Protein AF-A0A832UMW2-F1 (afdb_monomer)

Sequence (73 aa):
MGNTGLEQDLQSEIRELPLHYQRKILDIVRLMKIGCRTAIKKHDILELKGCGKDIWKGTDAKEYVNRLRDEWD

Foldseek 3Di:
DPCVVVVVVVVVVLVPDDPVVVVVVVVVVVVVVVVVVVPPPPDDPCVCVPVVCVVCVPPDPVVVVVVVVVVVD

Structure (mmCIF, N/CA/C/O backbone):
data_AF-A0A832UMW2-F1
#
_entry.id   AF-A0A832UMW2-F1
#
loop_
_atom_site.group_PDB
_atom_site.id
_atom_site.type_symbol
_atom_site.label_atom_id
_atom_site.label_alt_id
_atom_site.label_comp_id
_atom_site.label_asym_id
_atom_site.label_entity_id
_atom_site.label_seq_id
_atom_site.pdbx_PDB_ins_code
_atom_site.Cartn_x
_atom_site.Cartn_y
_atom_site.Cartn_z
_atom_site.occupancy
_atom_site.B_iso_or_equiv
_atom_site.auth_seq_id
_atom_site.auth_comp_id
_atom_site.auth_asym_id
_atom_site.auth_atom_id
_atom_site.pdbx_PDB_model_num
ATOM 1 N N . MET A 1 1 ? -7.693 -0.115 36.622 1.00 44.50 1 MET A N 1
ATOM 2 C CA . MET A 1 1 ? -9.171 -0.061 36.601 1.00 44.50 1 MET A CA 1
ATOM 3 C C . MET A 1 1 ? -9.609 0.967 35.556 1.00 44.50 1 MET A C 1
ATOM 5 O O . MET A 1 1 ? -9.913 2.085 35.932 1.00 44.50 1 MET A O 1
ATOM 9 N N . GLY A 1 2 ? -9.527 0.663 34.253 1.00 53.38 2 GLY A N 1
ATOM 10 C CA . GLY A 1 2 ? -9.598 1.728 33.231 1.00 53.38 2 GLY A CA 1
ATOM 11 C C . GLY A 1 2 ? -10.208 1.380 31.873 1.00 53.38 2 GLY A C 1
ATOM 12 O O . GLY A 1 2 ? -10.058 2.178 30.965 1.00 53.38 2 GLY A O 1
ATOM 13 N N . ASN A 1 3 ? -10.879 0.234 31.714 1.00 55.97 3 ASN A N 1
ATOM 14 C CA . ASN A 1 3 ? -11.567 -0.109 30.453 1.00 55.97 3 ASN A CA 1
ATOM 15 C C . ASN A 1 3 ? -13.030 -0.528 30.632 1.00 55.97 3 ASN A C 1
ATOM 17 O O . ASN A 1 3 ? -13.81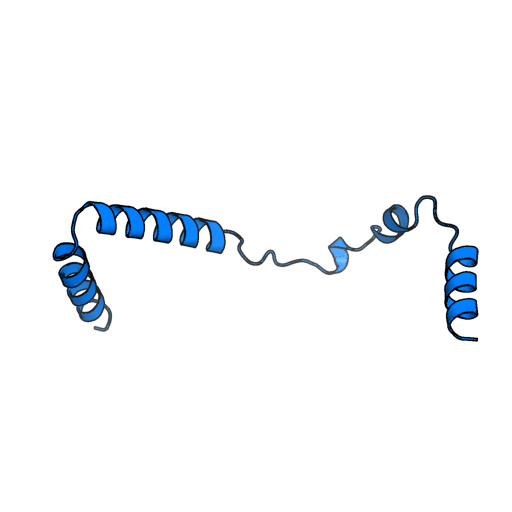2 -0.431 29.697 1.00 55.97 3 ASN A O 1
ATOM 21 N N . THR A 1 4 ? -13.431 -0.925 31.839 1.00 64.62 4 THR A N 1
ATOM 22 C CA . THR A 1 4 ? -14.761 -1.493 32.085 1.00 64.62 4 THR A CA 1
ATOM 23 C C . THR A 1 4 ? -15.894 -0.476 31.959 1.00 64.62 4 THR A C 1
ATOM 25 O O . THR A 1 4 ? -17.002 -0.870 31.629 1.00 64.62 4 THR A O 1
ATOM 28 N N . GLY A 1 5 ? -15.637 0.816 32.205 1.00 78.19 5 GLY A N 1
ATOM 29 C CA . GLY A 1 5 ? -16.647 1.872 32.042 1.00 78.19 5 GLY A CA 1
ATOM 30 C C . GLY A 1 5 ? -16.994 2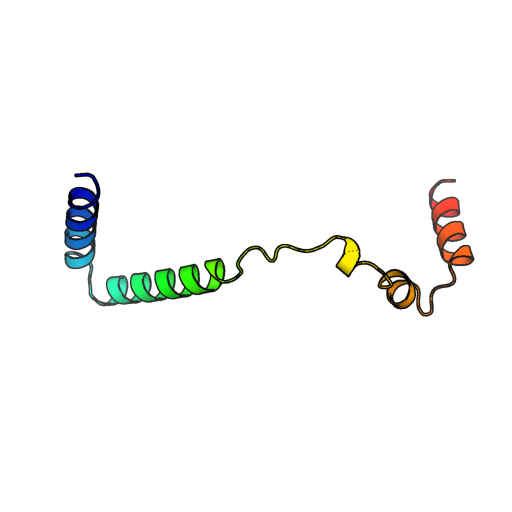.110 30.572 1.00 78.19 5 GLY A C 1
ATOM 31 O O . GLY A 1 5 ? -18.147 1.988 30.184 1.00 78.19 5 GLY A O 1
ATOM 32 N N . LEU A 1 6 ? -15.974 2.304 29.730 1.00 74.19 6 LEU A N 1
ATOM 33 C CA . LEU A 1 6 ? -16.150 2.496 28.286 1.00 74.19 6 LEU A CA 1
ATOM 34 C C . LEU A 1 6 ? -16.823 1.291 27.616 1.00 74.19 6 LEU A C 1
ATOM 36 O O . LEU A 1 6 ? -17.643 1.451 26.717 1.00 74.19 6 LEU A O 1
ATOM 40 N N . GLU A 1 7 ? -16.492 0.075 28.057 1.00 78.38 7 GLU A N 1
ATOM 41 C CA . GLU A 1 7 ? -17.128 -1.151 27.567 1.00 78.38 7 GLU A CA 1
ATOM 42 C C . GLU A 1 7 ? -18.620 -1.213 27.925 1.00 78.38 7 GLU A C 1
ATOM 44 O O . GLU A 1 7 ? -19.427 -1.644 27.101 1.00 78.38 7 GLU A O 1
ATOM 49 N N . GLN A 1 8 ? -18.990 -0.772 29.130 1.00 76.50 8 GLN A N 1
ATOM 50 C CA . GLN A 1 8 ? -20.381 -0.733 29.588 1.00 76.50 8 GLN A CA 1
ATOM 51 C C . GLN A 1 8 ? -21.192 0.326 28.837 1.00 76.50 8 GLN A C 1
ATOM 53 O O . GLN A 1 8 ? -22.299 0.026 28.382 1.00 76.50 8 GLN A O 1
ATOM 58 N N . ASP A 1 9 ? -20.616 1.511 28.634 1.00 83.44 9 ASP A N 1
ATOM 59 C CA . ASP A 1 9 ? -21.246 2.610 27.900 1.00 83.44 9 ASP A CA 1
ATOM 60 C C . ASP A 1 9 ? -21.521 2.193 26.447 1.00 83.44 9 ASP A C 1
ATOM 62 O O . ASP A 1 9 ? -22.671 2.198 25.999 1.00 83.44 9 ASP A O 1
ATOM 66 N N . LEU A 1 10 ? -20.507 1.666 25.750 1.00 81.75 10 LEU A N 1
ATOM 67 C CA . LEU A 1 10 ? -20.657 1.140 24.388 1.00 81.75 10 LEU A CA 1
ATOM 68 C C . LEU A 1 10 ? -21.678 -0.001 24.307 1.00 81.75 10 LEU A C 1
ATOM 70 O O . LEU A 1 10 ? -22.437 -0.096 23.341 1.00 81.75 10 LEU A O 1
ATOM 74 N N . GLN A 1 11 ? -21.718 -0.888 25.305 1.00 82.31 11 GLN A N 1
ATOM 75 C CA . GLN A 1 11 ? -22.681 -1.984 25.320 1.00 82.31 11 GLN A CA 1
ATOM 76 C C . GLN A 1 11 ? -24.120 -1.476 25.467 1.00 82.31 11 GLN A C 1
ATOM 78 O O . GLN A 1 11 ? -25.023 -2.047 24.852 1.00 82.31 11 GLN A O 1
ATOM 83 N N . SER A 1 12 ? -24.338 -0.429 26.265 1.00 83.50 12 SER A N 1
ATOM 84 C CA . SER A 1 12 ? -25.654 0.194 26.413 1.00 83.50 12 SER A CA 1
ATOM 85 C C . SER A 1 12 ? -26.105 0.875 25.118 1.00 83.50 12 SER A C 1
ATOM 87 O O . SER A 1 12 ? -27.187 0.568 24.624 1.00 83.50 12 SER A O 1
ATOM 89 N N . GLU A 1 13 ? -25.235 1.659 24.477 1.00 82.31 13 GLU A N 1
ATOM 90 C CA . GLU A 1 13 ? -25.531 2.326 23.203 1.00 82.31 13 GLU A CA 1
ATOM 91 C C . GLU A 1 13 ? -25.846 1.327 22.080 1.00 82.31 13 GLU A C 1
ATOM 93 O O . GLU A 1 13 ? -26.804 1.500 21.326 1.00 82.31 13 GLU A O 1
ATOM 98 N N . ILE A 1 14 ? -25.087 0.228 21.988 1.00 82.12 14 ILE A N 1
ATOM 99 C CA . ILE A 1 14 ? -25.318 -0.816 20.978 1.00 82.12 14 ILE A CA 1
ATOM 100 C C . ILE A 1 14 ? -26.640 -1.554 21.223 1.00 82.12 14 ILE A C 1
ATOM 102 O O . ILE A 1 14 ? -27.289 -1.963 20.258 1.00 82.12 14 ILE A O 1
ATOM 106 N N . ARG A 1 15 ? -27.064 -1.731 22.480 1.00 81.88 15 ARG A N 1
ATOM 107 C CA . ARG A 1 15 ? -28.342 -2.388 22.810 1.00 81.88 15 ARG A CA 1
ATOM 108 C C . ARG A 1 15 ? -29.556 -1.543 22.442 1.00 81.88 15 ARG A C 1
ATOM 110 O O . ARG A 1 15 ? -30.545 -2.118 22.000 1.00 81.88 15 ARG A O 1
ATOM 117 N N . GLU A 1 16 ? -29.463 -0.224 22.583 1.00 86.56 16 GLU A N 1
ATOM 118 C CA . GLU A 1 16 ? -30.522 0.721 22.194 1.00 86.56 16 GLU A CA 1
ATOM 119 C C . GLU A 1 16 ? -30.714 0.789 20.663 1.00 86.56 16 GLU A C 1
ATOM 121 O O . GLU A 1 16 ? -31.764 1.196 20.164 1.00 86.56 16 GLU A O 1
ATOM 126 N N . LEU A 1 17 ? -29.717 0.353 19.885 1.00 82.44 17 LEU A N 1
ATOM 127 C CA . LEU A 1 17 ? -29.785 0.337 18.427 1.00 82.44 17 LEU A CA 1
ATOM 128 C C . LEU A 1 17 ? -30.642 -0.828 17.885 1.00 82.44 17 LEU A C 1
ATOM 130 O O . LEU A 1 17 ? -30.494 -1.976 18.311 1.00 82.44 17 LEU A O 1
ATOM 134 N N . PRO A 1 18 ? -31.463 -0.592 16.844 1.00 83.62 18 PRO A N 1
ATOM 135 C CA . PRO A 1 18 ? -32.181 -1.650 16.137 1.00 83.62 18 PRO A CA 1
ATOM 136 C C . PRO A 1 18 ? -31.250 -2.733 15.563 1.00 83.62 18 PRO A C 1
ATOM 138 O O . PRO A 1 18 ? -30.167 -2.435 15.052 1.00 83.62 18 PRO A O 1
ATOM 141 N N . LEU A 1 19 ? -31.718 -3.989 15.531 1.00 79.50 19 LEU A N 1
ATOM 142 C CA . LEU A 1 19 ? -30.947 -5.181 15.117 1.00 79.50 19 LEU A CA 1
ATOM 143 C C . LEU A 1 19 ? -30.172 -5.029 13.792 1.00 79.50 19 LEU A C 1
ATOM 145 O O . LEU A 1 19 ? -29.079 -5.573 13.628 1.00 79.50 19 LEU A O 1
ATOM 149 N N . HIS A 1 20 ? -30.716 -4.285 12.828 1.00 78.12 20 HIS A N 1
ATOM 150 C CA . HIS A 1 20 ? -30.067 -4.084 11.533 1.00 78.12 20 HIS A CA 1
ATOM 151 C C . HIS A 1 20 ? -28.825 -3.180 11.617 1.00 78.12 20 HIS A C 1
ATOM 153 O O . HIS A 1 20 ? -27.872 -3.388 10.865 1.00 78.12 20 HIS A O 1
ATOM 159 N N . TYR A 1 21 ? -28.798 -2.214 12.540 1.00 82.00 21 TYR A N 1
ATOM 160 C CA . TYR A 1 21 ? -27.616 -1.392 12.795 1.00 82.00 21 TYR A CA 1
ATOM 161 C C . TYR A 1 21 ? -26.549 -2.172 13.562 1.00 82.00 21 TYR A C 1
ATOM 163 O O . TYR A 1 21 ? -25.378 -2.094 13.197 1.00 82.00 21 TYR A O 1
ATOM 171 N N . GLN A 1 22 ? -26.938 -3.012 14.527 1.00 84.25 22 GLN A N 1
ATOM 172 C CA . GLN A 1 22 ? -26.004 -3.910 15.220 1.00 84.25 22 GLN A CA 1
ATOM 173 C C . GLN A 1 22 ? -25.266 -4.832 14.235 1.00 84.25 22 GLN A C 1
ATOM 175 O O . GLN A 1 22 ? -24.048 -4.999 14.313 1.00 84.25 22 GLN A O 1
ATOM 180 N N . ARG A 1 23 ? -25.989 -5.377 13.246 1.00 85.50 23 ARG A N 1
ATO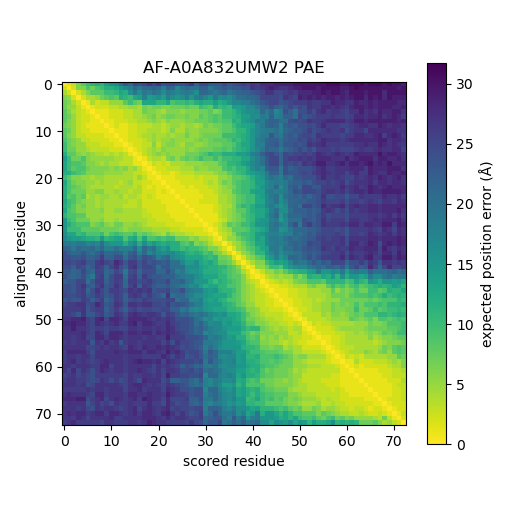M 181 C CA . ARG A 1 23 ? -25.393 -6.196 12.182 1.00 85.50 23 ARG A CA 1
ATOM 182 C C . ARG A 1 23 ? -24.418 -5.404 11.306 1.00 85.50 23 ARG A C 1
ATOM 184 O O . ARG A 1 23 ? -23.321 -5.889 11.049 1.00 85.50 23 ARG A O 1
ATOM 191 N N . LYS A 1 24 ? -24.773 -4.178 10.900 1.00 85.75 24 LYS A N 1
ATOM 192 C CA . LYS A 1 24 ? -23.864 -3.296 10.142 1.00 85.75 24 LYS A CA 1
ATOM 193 C C . LYS A 1 24 ? -22.581 -2.995 10.916 1.00 85.75 24 LYS A C 1
ATOM 195 O O . LYS A 1 24 ? -21.506 -3.032 10.328 1.00 85.75 24 LYS A O 1
ATOM 200 N N . ILE A 1 25 ? -22.677 -2.732 12.220 1.00 87.12 25 ILE A N 1
ATOM 201 C CA . ILE A 1 25 ? -21.509 -2.492 13.079 1.00 87.12 25 ILE A CA 1
ATOM 202 C C . ILE A 1 25 ? -20.605 -3.730 13.103 1.00 87.12 25 ILE A C 1
ATOM 204 O O . ILE A 1 25 ? -19.395 -3.607 12.924 1.00 87.12 25 ILE A O 1
ATOM 208 N N . LEU A 1 26 ? -21.178 -4.929 13.247 1.00 87.88 26 LEU A N 1
ATOM 209 C CA . LEU A 1 26 ? -20.417 -6.180 13.194 1.00 87.88 26 LEU A CA 1
ATOM 210 C C . LEU A 1 26 ? -19.684 -6.358 11.855 1.00 87.88 26 LEU A C 1
ATOM 212 O O . LEU A 1 26 ? -18.514 -6.750 11.844 1.00 87.88 26 LEU A O 1
ATOM 216 N N . ASP A 1 27 ? -20.353 -6.060 10.742 1.00 85.38 27 ASP A N 1
ATOM 217 C CA . ASP A 1 27 ? -19.764 -6.148 9.406 1.00 85.38 27 ASP A CA 1
ATOM 218 C C . ASP A 1 27 ? -18.629 -5.129 9.228 1.00 85.38 27 ASP A C 1
ATOM 220 O O . ASP A 1 27 ? -17.546 -5.495 8.773 1.00 85.38 27 ASP A O 1
ATOM 224 N N . ILE A 1 28 ? -18.815 -3.884 9.679 1.00 84.56 28 ILE A N 1
ATOM 225 C CA . ILE A 1 28 ? -17.773 -2.847 9.664 1.00 84.56 28 ILE A CA 1
ATOM 226 C C . ILE A 1 28 ? -16.570 -3.282 10.505 1.00 84.56 28 ILE A C 1
ATOM 228 O O . ILE A 1 28 ? -15.443 -3.228 10.025 1.00 84.56 28 ILE A O 1
ATOM 232 N N . VAL A 1 29 ? -16.779 -3.786 11.724 1.00 87.25 29 VAL A N 1
ATOM 233 C CA . VAL A 1 29 ? -15.687 -4.257 12.593 1.00 87.25 29 VAL A CA 1
ATOM 234 C C . VAL A 1 29 ? -14.954 -5.450 11.972 1.00 87.25 29 VAL A C 1
ATOM 236 O O . VAL A 1 29 ? -13.726 -5.540 12.063 1.00 87.25 29 VAL A O 1
ATOM 239 N N . ARG A 1 30 ? -15.672 -6.367 11.308 1.00 82.69 30 ARG A N 1
ATOM 240 C CA . ARG A 1 30 ? -15.056 -7.464 10.542 1.00 82.69 30 ARG A CA 1
ATOM 241 C C . ARG A 1 30 ? -14.188 -6.927 9.410 1.00 82.69 30 ARG A C 1
ATOM 243 O O . ARG A 1 30 ? -13.039 -7.352 9.297 1.00 82.69 3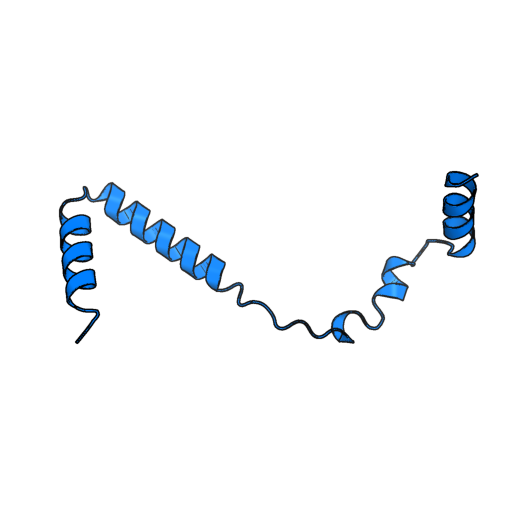0 ARG A O 1
ATOM 250 N N . LEU A 1 31 ? -14.702 -5.988 8.619 1.00 78.62 31 LEU A N 1
ATOM 251 C CA . LEU A 1 31 ? -13.964 -5.356 7.524 1.00 78.62 31 LEU A CA 1
ATOM 252 C C . LEU A 1 31 ? -12.747 -4.575 8.038 1.00 78.62 31 LEU A C 1
ATOM 254 O O . LEU A 1 31 ? -11.661 -4.727 7.488 1.00 78.62 31 LEU A O 1
ATOM 258 N N . MET A 1 32 ? -12.878 -3.839 9.144 1.00 76.19 32 MET A N 1
ATOM 259 C CA . MET A 1 32 ? -11.769 -3.136 9.797 1.00 76.19 32 MET A CA 1
ATOM 260 C C . MET A 1 32 ? -10.694 -4.105 10.294 1.00 76.19 32 MET A C 1
ATOM 262 O O . MET A 1 32 ? -9.510 -3.858 10.092 1.00 76.19 32 MET A O 1
ATOM 266 N N . LYS A 1 33 ? -11.069 -5.247 10.887 1.00 71.81 33 LYS A N 1
ATOM 267 C CA . LYS A 1 33 ? -10.099 -6.285 11.275 1.00 71.81 33 LYS A CA 1
ATOM 268 C C . LYS A 1 33 ? -9.398 -6.916 10.075 1.00 71.81 33 LYS A C 1
ATOM 270 O O . LYS A 1 33 ? -8.250 -7.322 10.214 1.00 71.81 33 LYS A O 1
ATOM 275 N N . ILE A 1 34 ? -10.067 -7.044 8.931 1.00 62.59 34 ILE A N 1
ATOM 276 C CA . ILE A 1 34 ? -9.460 -7.560 7.696 1.00 62.59 34 ILE A CA 1
ATOM 277 C C . ILE A 1 34 ? -8.511 -6.511 7.097 1.00 62.59 34 ILE A C 1
ATOM 279 O O . ILE A 1 34 ? -7.387 -6.854 6.744 1.00 62.59 34 ILE A O 1
ATOM 283 N N . GLY A 1 35 ? -8.905 -5.234 7.082 1.00 57.09 35 GLY A N 1
ATOM 284 C CA . GLY A 1 35 ? -8.058 -4.112 6.669 1.00 57.09 35 GLY A CA 1
ATOM 285 C C . GLY A 1 35 ? -6.839 -3.915 7.576 1.00 57.09 35 GLY A C 1
ATOM 286 O O . GLY A 1 35 ? -5.737 -3.747 7.084 1.00 57.09 35 GLY A O 1
ATOM 287 N N . CYS A 1 36 ? -6.970 -4.060 8.897 1.00 50.31 36 CYS A N 1
ATOM 288 C CA . CYS A 1 36 ? -5.823 -4.051 9.817 1.00 50.31 36 CYS A CA 1
ATOM 289 C C . CYS A 1 36 ? -4.933 -5.303 9.709 1.00 50.31 36 CYS A C 1
ATOM 291 O O . CYS A 1 36 ? -3.798 -5.280 10.182 1.00 50.31 36 CYS A O 1
ATOM 293 N N . ARG A 1 37 ? -5.417 -6.399 9.103 1.00 50.94 37 ARG A N 1
ATOM 294 C CA . ARG A 1 37 ? -4.601 -7.586 8.791 1.00 50.94 37 ARG A CA 1
ATOM 295 C C . ARG A 1 37 ? -3.764 -7.426 7.529 1.00 50.94 37 ARG A C 1
ATOM 297 O O . ARG A 1 37 ? -2.930 -8.297 7.280 1.00 50.94 37 ARG A O 1
ATOM 304 N N . THR A 1 38 ? -3.849 -6.304 6.811 1.00 53.16 38 THR A N 1
ATOM 305 C CA . THR A 1 38 ? -2.661 -5.801 6.113 1.00 53.16 38 THR A CA 1
ATOM 306 C C . THR A 1 38 ? -1.730 -5.236 7.180 1.00 53.16 38 THR A C 1
ATOM 308 O O . THR A 1 38 ? -1.511 -4.031 7.283 1.00 53.16 38 THR A O 1
ATOM 311 N N . ALA A 1 39 ? -1.235 -6.129 8.043 1.00 56.72 39 ALA A N 1
ATOM 312 C CA . ALA A 1 39 ? -0.079 -5.863 8.866 1.00 56.72 39 ALA A CA 1
ATOM 313 C C . ALA A 1 39 ? 0.927 -5.213 7.932 1.00 56.72 39 ALA A C 1
ATOM 315 O O . ALA A 1 39 ? 1.202 -5.775 6.869 1.00 56.72 39 ALA A O 1
ATOM 316 N N . ILE A 1 40 ? 1.365 -4.0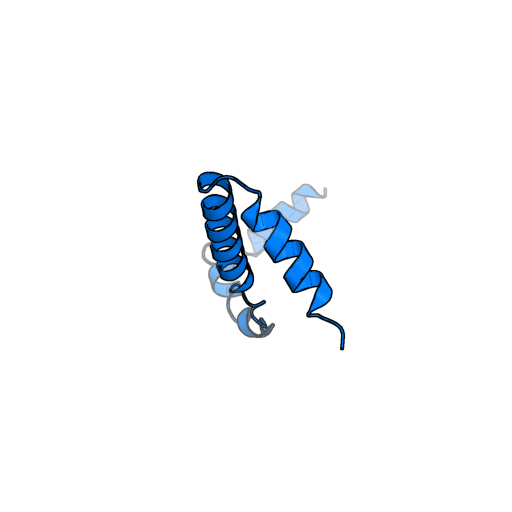07 8.287 1.00 60.34 40 ILE A N 1
ATOM 317 C CA . ILE A 1 40 ? 2.433 -3.291 7.604 1.00 60.34 40 ILE A CA 1
ATOM 318 C C . ILE A 1 40 ? 3.522 -4.333 7.374 1.00 60.34 40 ILE A C 1
ATOM 320 O O . ILE A 1 40 ? 4.181 -4.762 8.326 1.00 60.34 40 ILE A O 1
ATOM 324 N N . LYS A 1 41 ? 3.621 -4.848 6.143 1.00 63.25 41 LYS A N 1
ATOM 325 C CA . LYS A 1 41 ? 4.661 -5.808 5.815 1.00 63.25 41 LYS A CA 1
ATOM 326 C C . LYS A 1 41 ? 5.936 -5.021 6.049 1.00 63.25 41 LYS A C 1
ATOM 328 O O . LYS A 1 41 ? 6.115 -3.946 5.479 1.00 63.25 41 LYS A O 1
ATOM 333 N N . LYS A 1 42 ? 6.777 -5.497 6.966 1.00 70.19 42 LYS A N 1
ATOM 334 C CA . LYS A 1 42 ? 8.136 -4.979 7.069 1.00 70.19 4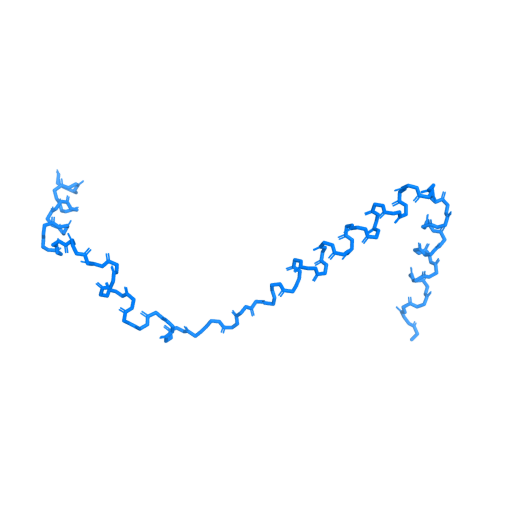2 LYS A CA 1
ATOM 335 C C . LYS A 1 42 ? 8.816 -5.368 5.766 1.00 70.19 42 LYS A C 1
ATOM 337 O O . LYS A 1 42 ? 9.222 -6.513 5.618 1.00 70.19 42 LYS A O 1
ATOM 342 N N . HIS A 1 43 ? 8.820 -4.434 4.829 1.00 77.50 43 HIS A N 1
ATOM 343 C CA . HIS A 1 43 ? 9.513 -4.577 3.567 1.00 77.50 43 HIS A CA 1
ATOM 344 C C . HIS A 1 43 ? 11.001 -4.366 3.816 1.00 77.50 43 HIS A C 1
ATOM 346 O O . HIS A 1 43 ? 11.392 -3.397 4.474 1.00 77.50 43 HIS A O 1
ATOM 352 N N . ASP A 1 44 ? 11.817 -5.286 3.320 1.00 84.31 44 ASP A N 1
ATOM 353 C CA . ASP A 1 44 ? 13.263 -5.097 3.256 1.00 84.31 44 ASP A CA 1
ATOM 354 C C . ASP A 1 44 ? 13.608 -4.375 1.946 1.00 84.31 44 ASP A C 1
ATOM 356 O O . ASP A 1 44 ? 13.081 -4.704 0.884 1.00 84.31 44 ASP A O 1
ATOM 360 N N . ILE A 1 45 ? 14.522 -3.405 1.988 1.00 83.81 45 ILE A N 1
ATOM 361 C CA . ILE A 1 45 ? 15.036 -2.747 0.779 1.00 83.81 45 ILE A CA 1
ATOM 362 C C . ILE A 1 45 ? 15.680 -3.758 -0.188 1.00 83.81 45 ILE A C 1
ATOM 364 O O . ILE A 1 45 ? 15.697 -3.545 -1.401 1.00 83.81 45 ILE A O 1
ATOM 368 N N . LEU A 1 46 ? 16.160 -4.894 0.331 1.00 86.25 46 LEU A N 1
ATOM 369 C CA . LEU A 1 46 ? 16.690 -6.002 -0.460 1.00 86.25 46 LEU A CA 1
ATOM 370 C C . LEU A 1 46 ? 15.638 -6.676 -1.354 1.00 86.25 46 LEU A C 1
ATOM 372 O O . LEU A 1 46 ? 16.025 -7.323 -2.326 1.0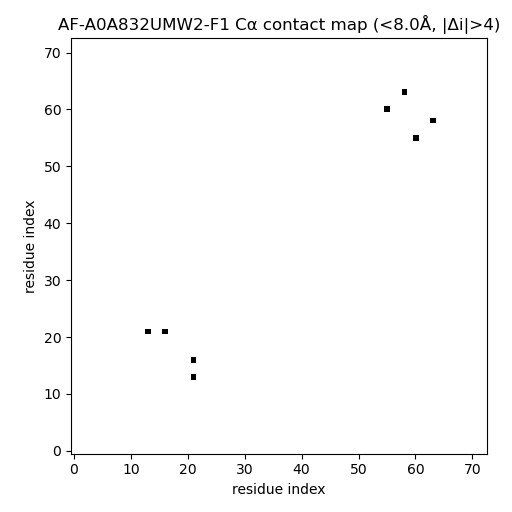0 86.25 46 LEU A O 1
ATOM 376 N N . GLU A 1 47 ? 14.339 -6.485 -1.100 1.00 83.56 47 GLU A N 1
ATOM 377 C CA . GLU A 1 47 ? 13.256 -6.958 -1.979 1.00 83.56 47 GLU A CA 1
ATOM 378 C C . GLU A 1 47 ? 13.321 -6.321 -3.375 1.00 83.56 47 GLU A C 1
ATOM 380 O O . GLU A 1 47 ? 12.876 -6.923 -4.346 1.00 83.56 47 GLU A O 1
ATOM 385 N N . LEU A 1 48 ? 13.921 -5.131 -3.499 1.00 83.94 48 LEU A N 1
ATOM 386 C CA . LEU A 1 48 ? 14.089 -4.431 -4.777 1.00 83.94 48 LEU A CA 1
ATOM 387 C C . LEU A 1 48 ? 15.315 -4.914 -5.571 1.00 83.94 48 LEU A C 1
ATOM 389 O O . LEU A 1 48 ? 15.522 -4.508 -6.721 1.00 83.94 48 LEU A O 1
ATOM 393 N N . LYS A 1 49 ? 16.163 -5.768 -4.981 1.00 82.50 49 LYS A N 1
ATOM 394 C CA . LYS A 1 49 ? 17.391 -6.246 -5.621 1.00 82.50 49 LYS A CA 1
ATOM 395 C C . LYS A 1 49 ? 17.047 -7.120 -6.826 1.00 82.50 49 LYS A C 1
ATOM 397 O O . LYS A 1 49 ? 16.509 -8.211 -6.693 1.00 82.50 49 LYS A O 1
ATOM 402 N N . GLY A 1 50 ? 17.434 -6.662 -8.013 1.00 81.06 50 GLY A N 1
ATOM 403 C CA . GLY A 1 50 ? 17.217 -7.389 -9.268 1.00 81.06 50 GLY A CA 1
ATOM 404 C C . GLY A 1 50 ? 15.935 -7.006 -10.008 1.00 81.06 50 GLY A C 1
ATOM 405 O O . GLY A 1 50 ? 15.880 -7.224 -11.216 1.00 81.06 50 GLY A O 1
ATOM 406 N N . CYS A 1 51 ? 14.983 -6.324 -9.357 1.00 83.19 51 CYS A N 1
ATOM 407 C CA . CYS A 1 51 ? 13.754 -5.833 -9.996 1.00 83.19 51 CYS A CA 1
ATOM 408 C C . CYS A 1 51 ? 14.028 -4.865 -11.155 1.00 83.19 51 CYS A C 1
ATOM 410 O O . CYS A 1 51 ? 13.252 -4.796 -12.103 1.00 83.19 51 CYS A O 1
ATOM 412 N N . GLY A 1 52 ? 15.160 -4.153 -11.124 1.00 82.81 52 GLY A N 1
ATOM 413 C CA . GLY A 1 52 ? 15.563 -3.270 -12.218 1.00 82.81 52 GLY A CA 1
ATOM 414 C C . GLY A 1 52 ? 15.654 -3.994 -13.565 1.00 82.81 52 GLY A C 1
ATOM 415 O O . GLY A 1 52 ? 15.172 -3.483 -14.565 1.00 82.81 52 GLY A O 1
ATOM 416 N N . LYS A 1 53 ? 16.189 -5.218 -13.620 1.00 82.69 53 LYS A N 1
ATOM 417 C CA . LYS A 1 53 ? 16.355 -5.926 -14.900 1.00 82.69 53 LYS A CA 1
ATOM 418 C C . LYS A 1 53 ? 15.017 -6.194 -15.596 1.00 82.69 53 LYS A C 1
ATOM 420 O O . LYS A 1 53 ? 14.937 -6.081 -16.816 1.00 82.69 53 LYS A O 1
ATOM 425 N N . ASP A 1 54 ? 13.992 -6.535 -14.821 1.00 84.00 54 ASP A N 1
ATOM 426 C CA . ASP A 1 54 ? 12.663 -6.833 -15.352 1.00 84.00 54 ASP A CA 1
ATOM 427 C C . ASP A 1 54 ? 11.914 -5.560 -15.758 1.00 84.00 54 ASP A C 1
ATOM 429 O O . ASP A 1 54 ? 11.241 -5.557 -16.784 1.00 84.00 54 AS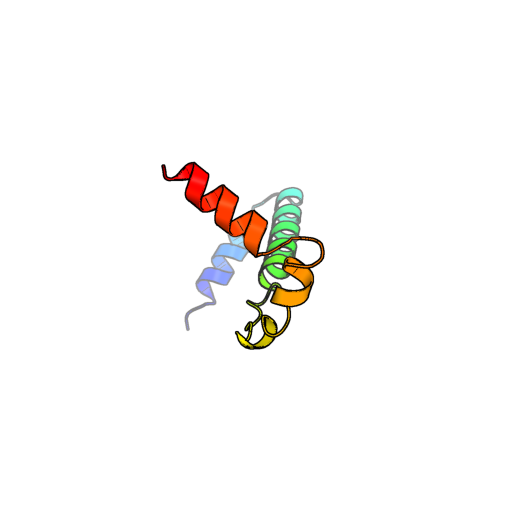P A O 1
ATOM 433 N N . ILE A 1 55 ? 12.093 -4.462 -15.015 1.00 84.56 55 ILE A N 1
ATOM 434 C CA . ILE A 1 55 ? 11.513 -3.147 -15.341 1.00 84.56 55 ILE A CA 1
ATOM 435 C C . ILE A 1 55 ? 12.098 -2.588 -16.646 1.00 84.56 55 ILE A C 1
ATOM 437 O O . ILE A 1 55 ? 11.378 -2.007 -17.452 1.00 84.56 55 ILE A O 1
ATOM 441 N N . TRP A 1 56 ? 13.396 -2.790 -16.876 1.00 86.19 56 TRP A N 1
ATOM 442 C CA . TRP A 1 56 ? 14.098 -2.318 -18.075 1.00 86.19 56 TRP A CA 1
ATOM 443 C C . TRP A 1 56 ? 14.054 -3.320 -19.241 1.00 86.19 56 TRP A C 1
ATOM 445 O O . TRP A 1 56 ? 14.680 -3.107 -20.281 1.00 86.19 56 TRP A O 1
ATOM 455 N N . LYS A 1 57 ? 13.318 -4.428 -19.105 1.00 84.75 57 LYS A N 1
ATOM 456 C CA . LYS A 1 57 ? 13.229 -5.450 -20.147 1.00 84.75 57 LYS A CA 1
ATOM 457 C C . LYS A 1 57 ? 12.480 -4.906 -21.366 1.00 84.75 57 LYS A C 1
ATOM 459 O O . LYS A 1 57 ? 11.294 -4.612 -21.294 1.00 84.75 57 LYS A O 1
ATOM 464 N N . GLY A 1 58 ? 13.169 -4.844 -22.505 1.00 85.88 58 GLY A N 1
ATOM 465 C CA . GLY A 1 58 ? 12.603 -4.336 -23.760 1.00 85.88 58 GLY A CA 1
ATOM 466 C C . GLY A 1 58 ? 12.694 -2.818 -23.927 1.00 85.88 58 GLY A C 1
ATOM 467 O O . GLY A 1 58 ? 12.260 -2.313 -24.957 1.00 85.88 58 GLY A O 1
ATOM 468 N N . THR A 1 59 ? 13.295 -2.111 -22.966 1.00 85.25 59 THR A N 1
ATOM 469 C CA . THR A 1 59 ? 13.558 -0.672 -23.051 1.00 85.25 59 THR A CA 1
ATOM 470 C C . THR A 1 59 ? 15.053 -0.444 -23.225 1.00 85.25 59 THR A C 1
ATOM 472 O O . THR A 1 59 ? 15.847 -0.849 -22.374 1.00 85.25 59 THR A O 1
ATOM 475 N N . ASP A 1 60 ? 15.452 0.221 -24.310 1.00 88.81 60 ASP A N 1
ATOM 476 C CA . ASP A 1 60 ? 16.835 0.664 -24.465 1.00 88.81 60 ASP A CA 1
ATOM 477 C C . ASP A 1 60 ? 17.109 1.846 -23.527 1.00 88.81 60 ASP A C 1
ATOM 479 O O . ASP A 1 60 ? 16.485 2.908 -23.610 1.00 88.81 60 ASP A O 1
ATOM 483 N N . ALA A 1 61 ? 18.045 1.652 -22.598 1.00 87.00 61 ALA A N 1
ATOM 484 C CA . ALA A 1 61 ? 18.340 2.646 -21.573 1.00 87.00 61 ALA A CA 1
ATOM 485 C C . ALA A 1 61 ? 18.885 3.953 -22.165 1.00 87.00 61 ALA A C 1
ATOM 487 O O . ALA A 1 61 ? 18.644 5.028 -21.619 1.00 87.00 61 ALA A O 1
ATOM 488 N N . LYS A 1 62 ? 19.613 3.873 -23.283 1.00 86.81 62 LYS A N 1
ATOM 489 C CA . LYS A 1 62 ? 20.231 5.036 -23.918 1.00 86.81 62 LYS A CA 1
ATOM 490 C C . LYS A 1 62 ? 19.186 5.869 -24.651 1.00 86.81 62 LYS A C 1
ATOM 492 O O . LYS A 1 62 ? 19.180 7.087 -24.509 1.00 86.81 62 LYS A O 1
ATOM 497 N N . GLU A 1 63 ? 18.280 5.218 -25.371 1.00 91.06 63 GLU A N 1
ATOM 498 C CA . GLU A 1 63 ? 17.154 5.873 -26.031 1.00 91.06 63 GLU A CA 1
ATOM 499 C C . GLU A 1 63 ? 16.240 6.572 -25.018 1.00 91.06 63 GLU A C 1
ATOM 501 O O . GLU A 1 63 ? 15.883 7.732 -25.212 1.00 91.06 63 GLU A O 1
ATOM 506 N N . TYR A 1 64 ? 15.926 5.912 -23.898 1.00 90.12 64 TYR A N 1
ATOM 507 C CA . TYR A 1 64 ? 15.115 6.503 -22.832 1.00 90.12 64 TYR A CA 1
ATOM 508 C C . TYR A 1 64 ? 15.758 7.764 -22.234 1.00 90.12 64 TYR A C 1
ATOM 510 O O . TYR A 1 64 ? 15.095 8.786 -22.078 1.00 90.12 64 TYR A O 1
ATOM 518 N N . VAL A 1 65 ? 17.063 7.719 -21.939 1.00 91.31 65 VAL A N 1
ATOM 519 C CA . VAL A 1 65 ? 17.797 8.879 -21.404 1.00 91.31 65 VAL A CA 1
ATOM 520 C C . VAL A 1 65 ? 17.880 10.018 -22.418 1.00 91.31 65 VAL A C 1
ATOM 522 O O . VAL A 1 65 ? 17.797 11.176 -22.020 1.00 91.31 65 VAL A O 1
ATOM 525 N N . ASN A 1 66 ? 18.037 9.711 -23.706 1.00 92.44 66 ASN A N 1
ATOM 526 C CA . ASN A 1 66 ? 18.068 10.735 -24.747 1.00 92.44 66 ASN A CA 1
ATOM 527 C C . ASN A 1 66 ? 16.731 11.480 -24.835 1.00 92.44 66 ASN A C 1
ATOM 529 O O . ASN A 1 66 ? 16.742 12.701 -24.775 1.00 92.44 66 ASN A O 1
ATOM 533 N N . ARG A 1 67 ? 15.591 10.771 -24.839 1.00 90.62 67 ARG A N 1
ATOM 534 C CA . ARG A 1 67 ? 14.264 11.420 -24.831 1.00 90.62 67 ARG A CA 1
ATOM 535 C C . ARG A 1 67 ? 14.078 12.350 -23.633 1.00 90.62 67 ARG A C 1
ATOM 537 O O . ARG A 1 67 ? 13.599 13.461 -23.793 1.00 90.62 67 ARG A O 1
ATOM 544 N N . LEU A 1 68 ? 14.500 11.912 -22.444 1.00 91.44 68 LEU A N 1
ATOM 545 C CA . LEU A 1 68 ? 14.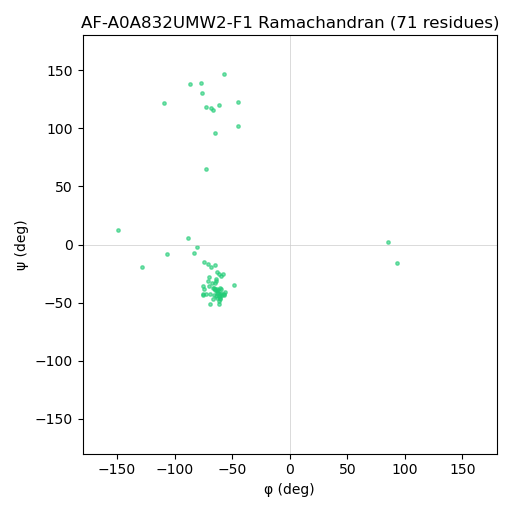421 12.745 -21.242 1.00 91.44 68 LEU A CA 1
ATOM 546 C C . LEU A 1 68 ? 15.289 14.004 -21.328 1.00 91.44 68 LEU A C 1
ATOM 548 O O . LEU A 1 68 ? 14.961 14.992 -20.688 1.00 91.44 68 LEU A O 1
ATOM 552 N N . ARG A 1 69 ? 16.407 13.975 -22.062 1.00 91.81 69 ARG A N 1
ATOM 553 C CA . ARG A 1 69 ? 17.245 15.164 -22.277 1.00 91.81 69 ARG A CA 1
ATOM 554 C C . ARG A 1 69 ? 16.617 16.114 -23.282 1.00 91.81 69 ARG A C 1
ATOM 556 O O . ARG A 1 69 ? 16.590 17.305 -23.016 1.00 91.81 69 ARG A O 1
ATOM 563 N N . ASP A 1 70 ? 16.066 15.571 -24.362 1.00 91.81 70 ASP A N 1
ATOM 564 C CA . ASP A 1 70 ? 15.371 16.354 -25.385 1.00 91.81 70 ASP A CA 1
ATOM 565 C C . ASP A 1 70 ? 14.118 17.060 -24.820 1.00 91.81 70 ASP A C 1
ATOM 567 O O . ASP A 1 70 ? 13.689 18.068 -25.360 1.00 91.81 70 ASP A O 1
ATOM 571 N N . GLU A 1 71 ? 13.526 16.557 -23.726 1.00 88.75 71 GLU A N 1
ATOM 572 C CA . GLU A 1 71 ? 12.427 17.222 -23.001 1.00 88.75 71 GLU A CA 1
ATOM 573 C C . GLU A 1 71 ? 12.870 18.436 -22.158 1.00 88.75 71 GLU A C 1
ATOM 575 O O . GLU A 1 71 ? 12.020 19.190 -21.681 1.00 88.75 71 GLU A O 1
ATOM 580 N N . TRP A 1 72 ? 14.173 18.594 -21.907 1.00 84.00 72 TRP A N 1
ATOM 581 C CA . TRP A 1 72 ? 14.735 19.645 -21.046 1.00 84.00 72 TRP A CA 1
ATOM 582 C C . TRP A 1 72 ? 15.449 20.757 -21.832 1.00 84.00 72 TRP A C 1
ATOM 584 O O . TRP A 1 72 ? 15.813 21.764 -21.219 1.00 84.00 72 TRP A O 1
ATOM 594 N N . ASP A 1 73 ? 15.622 20.578 -23.145 1.00 68.69 73 ASP A N 1
ATOM 595 C CA . ASP A 1 73 ? 16.108 21.580 -24.108 1.00 68.69 73 ASP A CA 1
ATOM 596 C C . ASP A 1 73 ? 14.933 22.289 -24.815 1.00 68.69 73 ASP A C 1
ATOM 598 O O . ASP A 1 73 ? 15.059 23.508 -25.086 1.00 68.69 73 ASP A O 1
#

Secondary structure (DSSP, 8-state):
--SHHHHHHHHHHHHHS-HHHHHHHHHHHHHHHHHHTS------GGGGTTHHHHHTTT--HHHHHHHHHHTT-

pLDDT: mean 79.09, std 11.46, range [44.5, 92.44]

Solvent-accessible surface area (backbone atoms only — not comparable to full-atom values): 4557 Å² total; per-residue (Å²): 142,87,58,68,65,63,54,50,52,53,51,53,58,51,66,75,42,58,72,72,57,48,50,49,51,53,51,50,53,50,51,50,55,54,59,59,62,61,53,79,71,85,75,57,79,70,75,57,66,69,52,60,61,67,73,46,60,94,53,60,69,65,62,54,53,48,54,60,50,64,75,75,112

Mean predicted aligned error: 15.22 Å

Radius of gyration: 26.59 Å; Cα contacts (8 Å, |Δi|>4): 4; chains: 1; bounding box: 52×29×63 Å